Protein AF-A0A3B9XY73-F1 (afdb_monomer)

Nearest PDB structures (foldseek):
  4hwi-assembly1_B  TM=3.869E-01  e=5.375E+00  Arabidopsis thaliana

pLDDT: mean 82.49, std 11.35, range [41.81, 92.56]

Secondary structure (DSSP, 8-state):
-HHHHHTTSEEEETTTTEEEEPHHHHHHHHHTS-HHHHHHHHHHHHHHHHHH---S-GGGHHHHHHHHHHHHHHHHHHHHHT--SHHHHHHHHHHHHHHHHTT---

Structure (mmCIF, N/CA/C/O backbone):
data_AF-A0A3B9XY73-F1
#
_entry.id   AF-A0A3B9XY73-F1
#
loop_
_atom_site.group_PDB
_atom_site.id
_atom_site.type_symbol
_atom_site.label_atom_id
_atom_site.label_alt_id
_atom_site.label_comp_id
_atom_site.label_asym_id
_atom_site.label_entity_id
_atom_site.label_seq_id
_atom_site.pdbx_PDB_ins_code
_atom_site.Cartn_x
_atom_site.Cartn_y
_atom_site.Cartn_z
_atom_site.occupancy
_atom_site.B_iso_or_equiv
_atom_site.auth_seq_id
_atom_site.auth_comp_id
_atom_site.auth_asym_id
_atom_site.auth_atom_id
_atom_site.pdbx_PDB_model_num
ATOM 1 N N . ILE A 1 1 ? -2.744 -17.828 14.802 1.00 56.62 1 ILE A N 1
ATOM 2 C CA . ILE A 1 1 ? -2.981 -17.868 13.330 1.00 56.62 1 ILE A CA 1
ATOM 3 C C . ILE A 1 1 ? -3.879 -19.046 12.943 1.00 56.62 1 ILE A C 1
ATOM 5 O O . ILE A 1 1 ? -4.742 -18.850 12.098 1.00 56.62 1 ILE A O 1
ATOM 9 N N . GLU A 1 2 ? -3.735 -20.233 13.553 1.00 59.31 2 GLU A N 1
ATOM 10 C CA . GLU A 1 2 ? -4.606 -21.395 13.271 1.00 59.31 2 GLU A CA 1
ATOM 11 C C . GLU A 1 2 ? -6.098 -21.099 13.436 1.00 59.31 2 GLU A C 1
ATOM 13 O O . GLU A 1 2 ? -6.858 -21.325 12.502 1.00 59.31 2 GLU A O 1
ATOM 18 N N . THR A 1 3 ? -6.508 -20.479 14.544 1.00 59.16 3 THR A N 1
ATOM 19 C CA . THR A 1 3 ? -7.920 -20.159 14.811 1.00 59.16 3 THR A CA 1
ATOM 20 C C . THR A 1 3 ? -8.543 -19.257 13.740 1.00 59.16 3 THR A C 1
ATOM 22 O O . THR A 1 3 ? -9.705 -19.418 13.391 1.00 59.16 3 THR A O 1
ATOM 25 N N . LEU A 1 4 ? -7.763 -18.339 13.158 1.00 56.94 4 LEU A N 1
ATOM 26 C CA . LEU A 1 4 ? -8.219 -17.425 12.101 1.00 56.94 4 LEU A CA 1
ATOM 27 C C . LEU A 1 4 ? -8.350 -18.115 10.731 1.00 56.94 4 LEU A C 1
ATOM 29 O O . LEU A 1 4 ? -9.106 -17.649 9.879 1.00 56.94 4 LEU A O 1
ATOM 33 N N . ARG A 1 5 ? -7.642 -19.232 10.511 1.00 56.94 5 ARG A N 1
ATOM 34 C CA . ARG A 1 5 ? -7.809 -20.068 9.311 1.00 56.94 5 ARG A CA 1
ATOM 35 C C . ARG A 1 5 ? -9.060 -20.935 9.394 1.00 56.94 5 ARG A C 1
ATOM 37 O O . ARG A 1 5 ? -9.725 -21.107 8.379 1.00 56.94 5 ARG A O 1
ATOM 44 N N . THR A 1 6 ? -9.409 -21.423 10.586 1.00 58.09 6 THR A N 1
ATOM 45 C CA . THR A 1 6 ? -10.599 -22.264 10.813 1.00 58.09 6 THR A CA 1
ATOM 46 C C . THR A 1 6 ? -11.899 -21.554 10.426 1.00 58.09 6 THR A C 1
ATOM 48 O O . THR A 1 6 ? -12.810 -22.185 9.905 1.00 58.09 6 THR A O 1
ATOM 51 N N . TYR A 1 7 ? -11.959 -20.229 10.591 1.00 58.19 7 TYR A N 1
ATOM 52 C CA . TYR A 1 7 ? -13.112 -19.408 10.202 1.00 58.19 7 TYR A CA 1
ATOM 53 C C . TYR A 1 7 ? -13.009 -18.806 8.787 1.00 58.19 7 TYR A C 1
ATOM 55 O O . TYR A 1 7 ? -13.780 -17.917 8.444 1.00 58.19 7 TYR A O 1
ATOM 63 N N . SER A 1 8 ? -12.051 -19.246 7.957 1.00 61.94 8 SER A N 1
ATOM 64 C CA . SER A 1 8 ? -11.781 -18.680 6.617 1.00 61.94 8 SER A CA 1
ATOM 65 C C . SER A 1 8 ? -11.515 -17.163 6.596 1.00 61.94 8 SER A C 1
ATOM 67 O O . SER A 1 8 ? -11.593 -16.522 5.550 1.00 61.94 8 SER A O 1
ATOM 69 N N . LEU A 1 9 ? -11.156 -16.579 7.743 1.00 63.06 9 LEU A N 1
ATOM 70 C CA . LEU A 1 9 ? -10.864 -15.149 7.890 1.00 63.06 9 LEU A CA 1
ATOM 71 C C . LEU A 1 9 ? -9.482 -14.802 7.322 1.00 63.06 9 LEU A C 1
ATOM 73 O O . LEU A 1 9 ? -9.256 -13.685 6.856 1.00 63.06 9 LEU A O 1
ATOM 77 N N . LEU A 1 10 ? -8.575 -15.783 7.326 1.00 68.25 10 LEU A N 1
ATOM 78 C CA . LEU A 1 10 ? -7.265 -15.734 6.687 1.00 68.25 10 LEU A CA 1
ATOM 79 C C . LEU A 1 10 ? -7.100 -16.925 5.740 1.00 68.25 10 LEU A C 1
ATOM 81 O O . LEU A 1 10 ? -7.108 -18.078 6.176 1.00 68.25 10 LEU A O 1
ATOM 85 N N . ARG A 1 11 ? -6.866 -16.655 4.457 1.00 68.00 11 ARG A N 1
ATOM 86 C CA . ARG A 1 11 ? -6.465 -17.653 3.463 1.00 68.00 11 ARG A CA 1
ATOM 87 C C . ARG A 1 11 ? -4.960 -17.548 3.233 1.00 68.00 11 ARG A C 1
ATOM 89 O O . ARG A 1 11 ? -4.406 -16.459 3.148 1.00 68.00 11 ARG A O 1
ATOM 96 N N . ARG A 1 12 ? -4.273 -18.687 3.166 1.00 71.12 12 ARG A N 1
ATOM 97 C CA . ARG A 1 12 ? -2.861 -18.732 2.770 1.00 71.12 12 ARG A CA 1
ATOM 98 C C . ARG A 1 12 ? -2.799 -19.079 1.294 1.00 71.12 12 ARG A C 1
ATOM 100 O O . ARG A 1 12 ? -3.375 -20.091 0.906 1.00 71.12 12 ARG A O 1
ATOM 107 N N . ASP A 1 13 ? -2.071 -18.282 0.529 1.00 70.50 13 ASP A N 1
ATOM 108 C CA . ASP A 1 13 ? -1.595 -18.674 -0.789 1.00 70.50 13 ASP A CA 1
ATOM 109 C C . ASP A 1 13 ? -0.185 -19.277 -0.632 1.00 70.50 13 ASP A C 1
ATOM 111 O O . ASP A 1 13 ? 0.757 -18.555 -0.274 1.00 70.50 13 ASP A O 1
ATOM 115 N N . PRO A 1 14 ? -0.031 -20.608 -0.756 1.00 66.38 14 PRO A N 1
ATOM 116 C CA . PRO A 1 14 ? 1.261 -21.261 -0.599 1.00 66.38 14 PRO A CA 1
ATOM 117 C C . PRO A 1 14 ? 2.203 -21.030 -1.788 1.00 66.38 14 PRO A C 1
ATOM 119 O O . PRO A 1 14 ? 3.413 -21.077 -1.569 1.00 66.38 14 PRO A O 1
ATOM 122 N N . GLU A 1 15 ? 1.68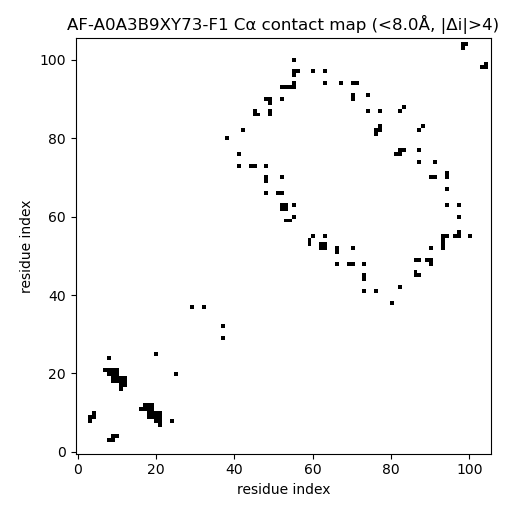6 -20.757 -2.989 1.00 68.69 15 GLU A N 1
ATOM 123 C CA . GLU A 1 15 ? 2.502 -20.536 -4.189 1.00 68.69 15 GLU A CA 1
ATOM 124 C C . GLU A 1 15 ? 3.146 -19.153 -4.140 1.00 68.69 15 GLU A C 1
ATOM 126 O O . GLU A 1 15 ? 4.369 -19.019 -4.200 1.00 68.69 15 GLU A O 1
ATOM 131 N N . GLU A 1 16 ? 2.342 -18.125 -3.876 1.00 67.81 16 GLU A N 1
ATOM 132 C CA . GLU A 1 16 ? 2.836 -16.750 -3.808 1.00 67.81 16 GLU A CA 1
ATOM 133 C C . GLU A 1 16 ? 3.438 -16.389 -2.440 1.00 67.81 16 GLU A C 1
ATOM 135 O O . GLU A 1 16 ? 4.070 -15.339 -2.273 1.00 67.81 16 GLU A O 1
ATOM 140 N N . LYS A 1 17 ? 3.302 -17.267 -1.437 1.00 71.88 17 LYS A N 1
ATOM 141 C CA . LYS A 1 17 ? 3.675 -17.010 -0.033 1.00 71.88 17 LYS A CA 1
ATOM 142 C C . LYS A 1 17 ? 2.996 -15.743 0.510 1.00 71.88 17 LYS A C 1
ATOM 144 O O . LYS A 1 17 ? 3.632 -14.933 1.184 1.00 71.88 17 LYS A O 1
ATOM 149 N N . ILE A 1 18 ? 1.707 -15.575 0.213 1.00 71.31 18 ILE A N 1
ATOM 150 C CA . ILE A 1 18 ? 0.891 -14.422 0.627 1.00 71.31 18 ILE A CA 1
ATOM 151 C C . ILE A 1 18 ? -0.172 -14.881 1.634 1.00 71.31 18 ILE A C 1
ATOM 153 O O . ILE A 1 18 ? -0.669 -16.010 1.590 1.00 71.31 18 ILE A O 1
ATOM 157 N N . LEU A 1 19 ? -0.512 -14.005 2.579 1.00 74.56 19 LEU A N 1
ATOM 158 C CA . LEU A 1 19 ? -1.683 -14.160 3.438 1.00 74.56 19 LEU A CA 1
ATOM 159 C C . LEU A 1 19 ? -2.774 -13.212 2.945 1.00 74.56 19 LEU A C 1
ATOM 161 O O . LEU A 1 19 ? -2.592 -12.000 2.919 1.00 74.56 19 LEU A O 1
ATOM 165 N N . LEU A 1 20 ? -3.908 -13.781 2.561 1.00 74.19 20 LEU A N 1
ATOM 166 C CA . LEU A 1 20 ? -5.093 -13.063 2.124 1.00 74.19 20 LEU A CA 1
ATOM 167 C C . LEU A 1 20 ? -6.032 -12.941 3.321 1.00 74.19 20 LEU A C 1
ATOM 169 O O . LEU A 1 20 ? -6.497 -13.946 3.859 1.00 74.19 20 LEU A O 1
ATOM 173 N N . VAL A 1 21 ? -6.311 -11.715 3.747 1.00 75.56 21 VAL A N 1
ATOM 174 C CA . VAL A 1 21 ? -7.349 -11.450 4.749 1.00 75.56 21 VAL A CA 1
ATOM 175 C C . VAL A 1 21 ? -8.680 -11.293 4.025 1.00 75.56 21 VAL A C 1
ATOM 177 O O . VAL A 1 21 ? -8.752 -10.610 3.005 1.00 75.56 21 VAL A O 1
ATOM 180 N N . HIS A 1 22 ? -9.737 -11.922 4.531 1.00 78.19 22 HIS A N 1
ATOM 181 C CA . HIS A 1 22 ? -11.062 -11.798 3.931 1.00 78.19 22 HIS A CA 1
ATOM 182 C C . HIS A 1 22 ? -11.579 -10.350 4.035 1.00 78.19 22 HIS A C 1
ATOM 184 O O . HIS A 1 22 ? -11.495 -9.738 5.101 1.00 78.19 22 HIS A O 1
ATOM 190 N N . ARG A 1 23 ? -12.169 -9.809 2.957 1.00 71.94 23 ARG A N 1
ATOM 191 C CA . ARG A 1 23 ? -12.611 -8.399 2.885 1.00 71.94 23 ARG A CA 1
ATOM 192 C C . ARG A 1 23 ? -13.560 -8.010 4.020 1.00 71.94 23 ARG A C 1
ATOM 194 O O . ARG A 1 23 ? -13.388 -6.954 4.608 1.00 71.94 23 ARG A O 1
ATOM 201 N N . LEU A 1 24 ? -14.501 -8.887 4.382 1.00 77.62 24 LEU A N 1
ATOM 202 C CA . LEU A 1 24 ? -15.425 -8.640 5.501 1.00 77.62 24 LEU A CA 1
ATOM 203 C C . LEU A 1 24 ? -14.686 -8.380 6.824 1.00 77.62 24 LEU A C 1
ATOM 205 O O . LEU A 1 24 ? -15.086 -7.520 7.594 1.00 77.62 24 LEU A O 1
ATOM 209 N N . VAL A 1 25 ? -13.588 -9.094 7.071 1.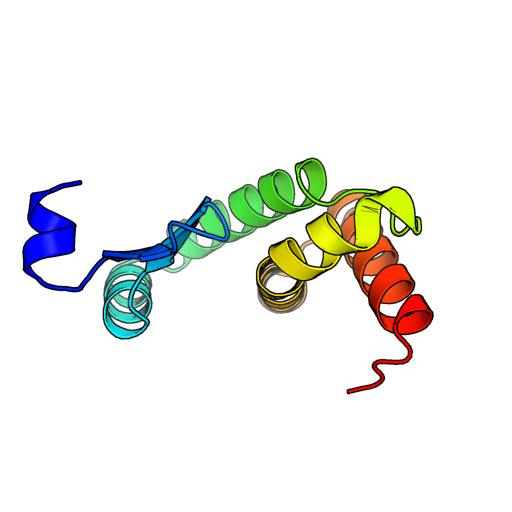00 81.50 25 VAL A N 1
ATOM 210 C CA . VAL A 1 25 ? -12.795 -8.948 8.298 1.00 81.50 25 VAL A CA 1
ATOM 211 C C . VAL A 1 25 ? -12.042 -7.631 8.287 1.00 81.50 25 VAL A C 1
ATOM 213 O O . VAL A 1 25 ? -12.022 -6.939 9.296 1.00 81.50 25 VAL A O 1
ATOM 216 N N . GLN A 1 26 ? -11.468 -7.264 7.139 1.00 78.81 26 GLN A N 1
ATOM 217 C CA . GLN A 1 26 ? -10.824 -5.962 6.969 1.00 78.81 26 GLN A CA 1
ATOM 218 C C . GLN A 1 26 ? -11.816 -4.827 7.239 1.00 78.81 26 GLN A C 1
ATOM 220 O O . GLN A 1 26 ? -11.497 -3.925 8.003 1.00 78.81 26 GLN A O 1
ATOM 225 N N . THR A 1 27 ? -13.026 -4.905 6.675 1.00 79.88 27 THR A N 1
ATOM 226 C CA . THR A 1 27 ? -14.064 -3.883 6.857 1.00 79.88 27 THR A CA 1
ATOM 227 C C . THR A 1 27 ? -14.536 -3.796 8.304 1.00 79.88 27 THR A C 1
ATOM 229 O O . THR A 1 27 ? -14.549 -2.706 8.852 1.00 79.88 27 THR A O 1
ATOM 232 N N . VAL A 1 28 ? -14.845 -4.921 8.959 1.00 84.38 28 VAL A N 1
ATOM 233 C CA . VAL A 1 28 ? -15.276 -4.910 10.369 1.00 84.38 28 VAL A CA 1
ATOM 234 C C . VAL A 1 28 ? -14.188 -4.333 11.272 1.00 84.38 28 VAL A C 1
ATOM 236 O O . VAL A 1 28 ? -14.480 -3.495 12.118 1.00 84.38 28 VAL A O 1
ATOM 239 N N . LEU A 1 29 ? -12.928 -4.738 11.080 1.00 82.06 29 LEU A N 1
ATOM 240 C CA . LEU A 1 29 ? -11.820 -4.203 11.870 1.00 82.06 29 LEU A CA 1
ATOM 241 C C . LEU A 1 29 ? -11.646 -2.702 11.642 1.00 82.06 29 LEU A C 1
ATOM 243 O O . LEU A 1 29 ? -11.484 -1.973 12.610 1.00 82.06 29 LEU A O 1
ATOM 247 N N . GLN A 1 30 ? -11.718 -2.239 10.392 1.00 80.44 30 GLN A N 1
ATOM 248 C CA . GLN A 1 30 ? -11.639 -0.815 10.070 1.00 80.44 30 GLN A CA 1
ATOM 249 C C . GLN A 1 30 ? -12.820 -0.032 10.654 1.00 80.44 30 GLN A C 1
ATOM 251 O O . GLN A 1 30 ? -12.612 1.048 11.193 1.00 80.44 30 GLN A O 1
ATOM 256 N N . ASP A 1 31 ? -14.043 -0.553 10.608 1.00 83.75 31 ASP A N 1
ATOM 257 C CA . ASP A 1 31 ? -15.226 0.120 11.162 1.00 83.75 31 ASP A CA 1
ATOM 258 C C . ASP A 1 31 ? -15.177 0.236 12.688 1.00 83.75 31 ASP A C 1
ATOM 260 O O . ASP A 1 31 ? -15.711 1.192 13.246 1.00 83.75 31 ASP A O 1
ATOM 264 N N . MET A 1 32 ? -14.494 -0.691 13.362 1.00 85.00 32 MET A N 1
ATOM 265 C CA . MET A 1 32 ? -14.280 -0.641 14.809 1.00 85.00 32 MET A CA 1
ATOM 266 C C . MET A 1 32 ? -13.225 0.386 15.244 1.00 85.00 32 MET A C 1
ATOM 268 O O . MET A 1 32 ? -13.145 0.677 16.435 1.00 85.00 32 MET A O 1
ATOM 272 N N . GLN A 1 33 ? -12.413 0.920 14.325 1.00 85.19 33 GLN A N 1
ATOM 273 C CA . GLN A 1 33 ? -11.377 1.898 14.666 1.00 85.19 33 GLN A CA 1
ATOM 274 C C . GLN A 1 33 ? -11.897 3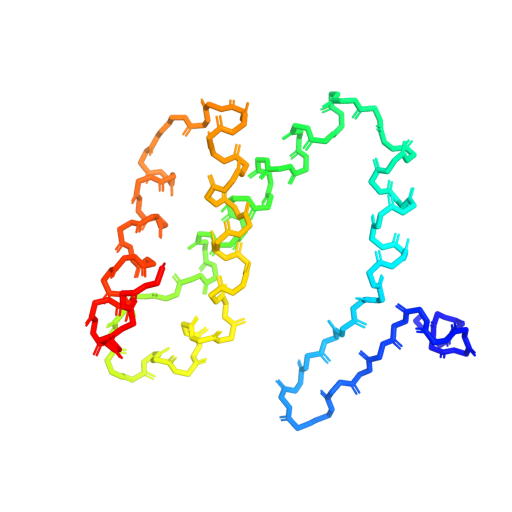.333 14.622 1.00 85.19 33 GLN A C 1
ATOM 276 O O . GLN A 1 33 ? -12.589 3.742 13.682 1.00 85.19 33 GLN A O 1
ATOM 281 N N . GLU A 1 34 ? -11.467 4.129 15.599 1.00 88.44 34 GLU A N 1
ATOM 282 C CA . GLU A 1 34 ? -11.658 5.577 15.588 1.00 88.44 34 GLU A CA 1
ATOM 283 C C . GLU A 1 34 ? -10.860 6.230 14.449 1.00 88.44 34 GLU A C 1
ATOM 285 O O . GLU A 1 34 ? -9.811 5.737 14.026 1.00 88.44 34 GLU A O 1
ATOM 290 N N . GLU A 1 35 ? -11.327 7.376 13.947 1.00 86.19 35 GLU A N 1
ATOM 291 C CA . GLU A 1 35 ? -10.683 8.050 12.808 1.00 86.19 35 GLU A CA 1
ATOM 292 C C . GLU A 1 35 ? -9.231 8.467 13.113 1.00 86.19 35 GLU A C 1
ATOM 294 O O . GLU A 1 35 ? -8.371 8.407 12.235 1.00 86.19 35 GLU A O 1
ATOM 299 N N . ALA A 1 36 ? -8.928 8.804 14.371 1.00 86.19 36 ALA A N 1
ATOM 300 C CA . ALA A 1 36 ? -7.567 9.101 14.815 1.00 86.19 36 ALA A CA 1
ATOM 301 C C . ALA A 1 36 ? -6.643 7.873 14.724 1.00 86.19 36 ALA A C 1
ATOM 303 O O . ALA A 1 36 ? -5.494 7.987 14.293 1.00 86.19 36 ALA A O 1
ATOM 304 N N . GLU A 1 37 ? -7.142 6.681 15.066 1.00 88.69 37 GLU A N 1
ATOM 305 C CA . GLU A 1 37 ? -6.375 5.443 14.912 1.00 88.69 37 GLU A CA 1
ATOM 306 C C . GLU A 1 37 ? -6.155 5.107 13.438 1.00 88.69 37 GLU A C 1
ATOM 308 O O . GLU A 1 37 ? -5.047 4.722 13.055 1.00 88.69 37 GLU A O 1
ATOM 313 N N . LYS A 1 38 ? -7.180 5.295 12.595 1.00 87.44 38 LYS A N 1
ATOM 314 C CA . LYS A 1 38 ? -7.079 5.074 11.144 1.00 87.44 38 LYS A CA 1
ATOM 315 C C . LYS A 1 38 ? -5.985 5.929 10.520 1.00 87.44 38 LYS A C 1
ATOM 317 O O . LYS A 1 38 ? -5.206 5.409 9.726 1.00 87.44 38 LYS A O 1
ATOM 322 N N . HIS A 1 39 ? -5.879 7.197 10.918 1.00 88.31 39 HIS A N 1
ATOM 323 C CA . HIS A 1 39 ? -4.818 8.089 10.456 1.00 88.31 39 HIS A CA 1
ATOM 324 C C . HIS A 1 39 ? -3.421 7.554 10.816 1.00 88.31 39 HIS A C 1
ATOM 326 O O . HIS A 1 39 ? -2.553 7.448 9.949 1.00 88.31 39 HIS A O 1
ATOM 332 N N . ILE A 1 40 ? -3.206 7.148 12.074 1.00 90.00 40 ILE A N 1
ATOM 333 C CA . ILE A 1 40 ? -1.916 6.598 12.536 1.00 90.00 40 ILE A CA 1
ATOM 334 C C . ILE A 1 40 ? -1.559 5.319 11.767 1.00 90.00 40 ILE A C 1
ATOM 336 O O . ILE A 1 40 ? -0.412 5.123 11.355 1.00 90.00 40 ILE A O 1
ATOM 340 N N . TRP A 1 41 ? -2.530 4.429 11.561 1.00 90.12 41 TRP A N 1
ATOM 341 C CA . TRP A 1 41 ? -2.312 3.199 10.803 1.00 90.12 41 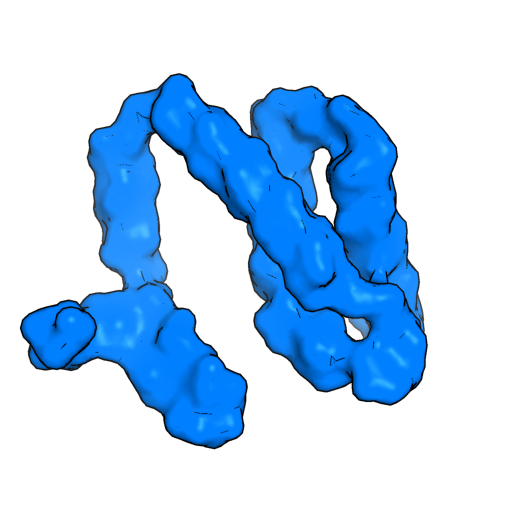TRP A CA 1
ATOM 342 C C . TRP A 1 41 ? -2.060 3.465 9.320 1.00 90.12 41 TRP A C 1
ATOM 344 O O . TRP A 1 41 ? -1.216 2.787 8.730 1.00 90.12 41 TRP A O 1
ATOM 354 N N . ALA A 1 42 ? -2.725 4.453 8.726 1.00 89.69 42 ALA A N 1
ATOM 355 C CA . ALA A 1 42 ? -2.503 4.861 7.346 1.00 89.69 42 ALA A CA 1
ATOM 356 C C . ALA A 1 42 ? -1.075 5.389 7.138 1.00 89.69 42 ALA A C 1
ATOM 358 O O . ALA A 1 42 ? -0.394 4.949 6.210 1.00 89.69 42 ALA A O 1
ATOM 359 N N . GLU A 1 43 ? -0.583 6.238 8.042 1.00 89.94 43 GLU A N 1
ATOM 360 C CA . GLU A 1 43 ? 0.785 6.768 8.002 1.00 89.94 43 GLU A CA 1
ATOM 361 C C . GLU A 1 43 ? 1.830 5.652 8.150 1.00 89.94 43 GLU A C 1
ATOM 363 O O . GLU A 1 43 ? 2.750 5.523 7.339 1.00 89.94 43 GLU A O 1
ATOM 368 N N . ARG A 1 44 ? 1.651 4.759 9.131 1.00 90.50 44 ARG A N 1
ATOM 369 C CA . ARG A 1 44 ? 2.537 3.595 9.312 1.00 90.50 44 ARG A CA 1
ATOM 370 C C . ARG A 1 44 ? 2.531 2.673 8.099 1.00 90.50 44 ARG A C 1
ATOM 372 O O . ARG A 1 44 ? 3.577 2.152 7.708 1.00 90.50 44 ARG A O 1
ATOM 379 N N . THR A 1 45 ? 1.359 2.469 7.503 1.00 90.94 45 THR A N 1
ATOM 380 C CA . THR A 1 45 ? 1.217 1.648 6.299 1.00 90.94 45 THR A CA 1
ATOM 381 C C . THR A 1 45 ? 1.960 2.286 5.135 1.00 90.94 45 THR A C 1
ATOM 383 O O . THR A 1 45 ? 2.693 1.584 4.445 1.00 90.94 45 THR A O 1
ATOM 386 N N . MET A 1 46 ? 1.847 3.604 4.954 1.00 90.75 46 MET A N 1
ATOM 387 C CA . MET A 1 46 ? 2.587 4.338 3.929 1.00 90.75 46 MET A CA 1
ATOM 388 C C . MET A 1 46 ? 4.097 4.138 4.074 1.00 90.75 46 MET A C 1
ATOM 390 O O . MET A 1 46 ? 4.747 3.740 3.109 1.00 90.75 46 MET A O 1
ATOM 394 N N . LEU A 1 47 ? 4.646 4.341 5.275 1.00 90.75 47 LEU A N 1
ATOM 395 C CA . LEU A 1 47 ? 6.079 4.167 5.534 1.00 90.75 47 LEU A CA 1
ATOM 396 C C . LEU A 1 47 ? 6.544 2.731 5.255 1.00 90.75 47 LEU A C 1
ATOM 398 O O . LEU A 1 47 ? 7.559 2.522 4.592 1.00 90.75 47 LEU A O 1
ATOM 402 N N . THR A 1 48 ? 5.757 1.746 5.691 1.00 92.19 48 THR A N 1
ATOM 403 C CA . THR A 1 48 ? 6.068 0.321 5.500 1.00 92.19 48 THR A CA 1
ATOM 404 C C . THR A 1 48 ? 6.031 -0.070 4.023 1.00 92.19 48 THR A C 1
ATOM 406 O O . THR A 1 48 ? 6.928 -0.752 3.528 1.00 92.19 48 THR A O 1
ATOM 409 N N . VAL A 1 49 ? 4.997 0.360 3.293 1.00 91.44 49 VAL A N 1
ATOM 410 C CA . VAL A 1 49 ? 4.851 0.060 1.864 1.00 91.44 49 VAL A CA 1
ATOM 411 C C . VAL A 1 49 ? 5.938 0.763 1.065 1.00 91.44 49 VAL A C 1
ATOM 413 O O . VAL A 1 49 ? 6.519 0.133 0.191 1.00 91.44 49 VAL A O 1
ATOM 416 N N . ARG A 1 50 ? 6.279 2.012 1.394 1.00 91.12 50 ARG A N 1
ATOM 417 C CA . ARG A 1 50 ? 7.401 2.731 0.778 1.00 91.12 50 ARG A CA 1
ATOM 418 C C . ARG A 1 50 ? 8.712 1.951 0.886 1.00 91.12 50 ARG A C 1
ATOM 420 O O . ARG A 1 50 ? 9.431 1.844 -0.105 1.00 91.12 50 ARG A O 1
ATOM 427 N N . GLU A 1 51 ? 9.033 1.442 2.073 1.00 91.00 51 GLU A N 1
ATOM 428 C CA . GLU A 1 51 ? 10.268 0.679 2.300 1.00 91.00 51 GLU A CA 1
ATOM 429 C C . GLU A 1 51 ? 10.264 -0.666 1.575 1.00 91.00 51 GLU A C 1
ATOM 431 O O . GLU A 1 51 ? 11.294 -1.103 1.065 1.00 91.00 51 GLU A O 1
ATOM 436 N N . ALA A 1 52 ? 9.102 -1.316 1.502 1.00 91.25 52 ALA A N 1
ATOM 437 C CA . ALA A 1 52 ? 8.958 -2.593 0.821 1.00 91.25 52 ALA A CA 1
ATOM 438 C C . ALA A 1 52 ? 8.912 -2.461 -0.711 1.00 91.25 52 ALA A C 1
ATOM 440 O O . ALA A 1 52 ? 9.301 -3.406 -1.402 1.00 91.25 52 ALA A O 1
ATOM 441 N N . PHE A 1 53 ? 8.412 -1.340 -1.246 1.00 90.44 53 PHE A N 1
ATOM 442 C CA . PHE A 1 53 ? 8.219 -1.142 -2.681 1.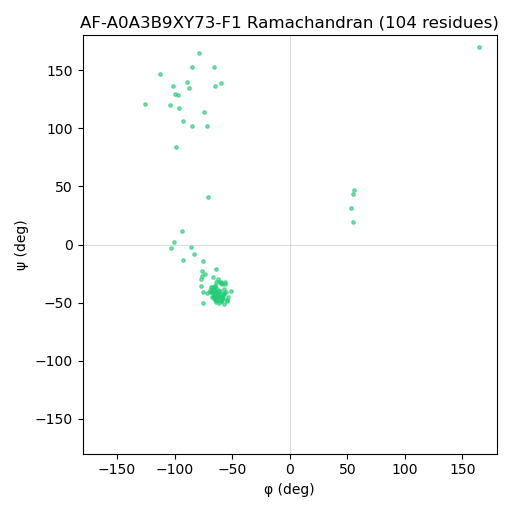00 90.44 53 PHE A CA 1
ATOM 443 C C . PHE A 1 53 ? 9.571 -0.904 -3.373 1.00 90.44 53 PHE A C 1
ATOM 445 O O . PHE A 1 53 ? 10.237 0.103 -3.108 1.00 90.44 53 PHE A O 1
ATOM 452 N N . PRO A 1 54 ? 10.012 -1.831 -4.242 1.00 91.12 54 PRO A N 1
ATOM 453 C CA . PRO A 1 54 ? 11.299 -1.712 -4.905 1.00 91.12 54 PRO A CA 1
ATOM 454 C C . PRO A 1 54 ? 11.222 -0.725 -6.072 1.00 91.12 54 PRO A C 1
ATOM 456 O O . PRO A 1 54 ? 10.142 -0.422 -6.576 1.00 91.12 54 PRO A O 1
ATOM 459 N N . HIS A 1 55 ? 12.390 -0.294 -6.545 1.00 89.56 55 HIS A N 1
ATOM 460 C CA . HIS A 1 55 ? 12.490 0.476 -7.780 1.00 89.56 55 HIS A CA 1
ATOM 461 C C . HIS A 1 55 ? 11.934 -0.316 -8.969 1.00 89.56 55 HIS A C 1
ATOM 463 O O . HIS A 1 55 ? 12.192 -1.523 -9.077 1.00 89.56 55 HIS A O 1
ATOM 469 N N . ALA A 1 56 ? 11.196 0.362 -9.854 1.00 86.06 56 ALA A N 1
ATOM 470 C CA . ALA A 1 56 ? 10.443 -0.213 -10.977 1.00 86.06 56 ALA A CA 1
ATOM 471 C C . ALA A 1 56 ? 11.304 -0.759 -12.147 1.00 86.06 56 ALA A C 1
ATOM 473 O O . ALA A 1 56 ? 10.976 -0.615 -13.325 1.00 86.06 56 ALA A O 1
ATOM 474 N N . GLU A 1 57 ? 12.404 -1.436 -11.836 1.00 88.00 57 GLU A N 1
ATOM 475 C CA . GLU A 1 57 ? 13.304 -2.091 -12.785 1.00 88.00 57 GLU A CA 1
ATOM 476 C C . GLU A 1 57 ? 12.819 -3.503 -13.140 1.00 88.00 57 GLU A C 1
ATOM 478 O O . GLU A 1 57 ? 12.199 -4.178 -12.316 1.00 88.00 57 GLU A O 1
ATOM 483 N N . TYR A 1 58 ? 13.155 -3.998 -14.338 1.00 81.62 58 TYR A N 1
ATOM 484 C CA . TYR A 1 58 ? 12.686 -5.298 -14.850 1.00 81.62 58 TYR A CA 1
ATOM 485 C C . TYR A 1 58 ? 12.898 -6.466 -13.870 1.00 81.62 58 TYR A C 1
ATOM 487 O O . TYR A 1 58 ? 12.007 -7.293 -13.678 1.00 81.62 58 TYR A O 1
ATOM 495 N N . GLY A 1 59 ? 14.044 -6.503 -13.179 1.00 87.12 59 GLY A N 1
ATOM 496 C CA . GLY A 1 59 ? 14.349 -7.535 -12.179 1.00 87.12 59 GLY A CA 1
ATOM 497 C C . GLY A 1 59 ? 13.426 -7.527 -10.952 1.00 87.12 59 GLY A C 1
ATOM 498 O O . GLY A 1 59 ? 13.275 -8.550 -10.287 1.00 87.12 59 GLY A O 1
ATOM 499 N N . ASN A 1 60 ? 12.764 -6.404 -10.672 1.00 89.44 60 ASN A N 1
ATOM 500 C CA . ASN A 1 60 ? 11.879 -6.220 -9.524 1.00 89.44 60 ASN A CA 1
ATOM 501 C C . ASN A 1 60 ? 10.390 -6.283 -9.883 1.00 89.44 60 ASN A C 1
ATOM 503 O O . ASN A 1 60 ? 9.553 -6.255 -8.982 1.00 89.44 60 ASN A O 1
ATOM 507 N N . TRP A 1 61 ? 10.031 -6.428 -11.161 1.00 89.25 61 TRP A N 1
ATOM 508 C CA . TRP A 1 61 ? 8.641 -6.332 -11.620 1.00 89.25 61 TRP A CA 1
ATOM 509 C C . TRP A 1 61 ? 7.670 -7.293 -10.937 1.00 89.25 61 TRP A C 1
ATOM 511 O O . TRP A 1 61 ? 6.517 -6.926 -10.711 1.00 89.25 61 TRP A O 1
ATOM 521 N N . LEU A 1 62 ? 8.112 -8.503 -10.582 1.00 88.25 62 LEU A N 1
ATOM 522 C CA . LEU A 1 62 ? 7.281 -9.453 -9.839 1.00 88.25 62 LEU A CA 1
ATOM 523 C C . LEU A 1 62 ? 6.985 -8.950 -8.417 1.00 88.25 62 LEU A C 1
ATOM 525 O O . LEU A 1 62 ? 5.869 -9.090 -7.923 1.00 88.25 62 LEU A O 1
ATOM 529 N N . ARG A 1 63 ? 7.973 -8.337 -7.756 1.00 87.69 63 ARG A N 1
ATOM 530 C CA . ARG A 1 63 ? 7.785 -7.719 -6.437 1.00 87.69 63 ARG A CA 1
ATOM 531 C C . ARG A 1 63 ? 6.906 -6.474 -6.529 1.00 87.69 63 ARG A C 1
ATOM 533 O O . ARG A 1 63 ? 6.021 -6.329 -5.692 1.00 87.69 63 ARG A O 1
ATOM 540 N N . CYS A 1 64 ? 7.091 -5.640 -7.554 1.00 90.12 64 CYS A N 1
ATOM 541 C CA . CYS A 1 64 ? 6.201 -4.512 -7.827 1.00 90.12 64 CYS A CA 1
ATOM 542 C C . CYS A 1 64 ? 4.752 -4.981 -8.041 1.00 90.12 64 CYS A C 1
ATOM 544 O O . CYS A 1 64 ? 3.858 -4.428 -7.415 1.00 90.12 64 CYS A O 1
ATOM 546 N N . GLU A 1 65 ? 4.507 -6.040 -8.830 1.00 89.25 65 GLU A N 1
ATOM 547 C CA . GLU A 1 65 ? 3.143 -6.568 -9.049 1.00 89.25 65 GLU A CA 1
ATOM 548 C C . GLU A 1 65 ? 2.500 -7.010 -7.735 1.00 89.25 65 GLU A C 1
ATOM 550 O O . GLU A 1 65 ? 1.347 -6.692 -7.456 1.00 89.25 65 GLU A O 1
ATOM 555 N N . ARG A 1 66 ? 3.259 -7.733 -6.908 1.00 88.50 66 ARG A N 1
ATOM 556 C CA . ARG A 1 66 ? 2.777 -8.231 -5.617 1.00 88.50 66 ARG A CA 1
ATOM 557 C C . ARG A 1 66 ? 2.442 -7.102 -4.647 1.00 88.50 66 ARG A C 1
ATOM 559 O O . ARG A 1 66 ? 1.547 -7.263 -3.823 1.00 88.50 66 ARG A O 1
ATOM 566 N N . LEU A 1 67 ? 3.164 -5.986 -4.720 1.00 90.75 67 LEU A N 1
ATOM 567 C CA . LEU A 1 67 ? 2.969 -4.833 -3.843 1.00 90.75 67 LEU A CA 1
ATOM 568 C C . LEU A 1 67 ? 2.020 -3.777 -4.422 1.00 90.75 67 LEU A C 1
ATOM 570 O O . LEU A 1 67 ? 1.550 -2.922 -3.673 1.00 90.75 67 LEU A O 1
ATOM 574 N N . LEU A 1 68 ? 1.685 -3.849 -5.712 1.00 90.19 68 LEU A N 1
ATOM 575 C CA . LEU A 1 68 ? 0.834 -2.877 -6.397 1.00 90.19 68 LEU A CA 1
ATOM 576 C C . LEU A 1 68 ? -0.523 -2.651 -5.702 1.00 90.19 68 LEU A C 1
ATOM 578 O O . LEU A 1 68 ? -0.875 -1.489 -5.496 1.00 90.19 68 LEU A O 1
ATOM 582 N N . PRO A 1 69 ? -1.271 -3.685 -5.257 1.00 89.38 69 PRO A N 1
ATOM 583 C CA . PRO A 1 69 ? -2.529 -3.464 -4.541 1.00 89.38 69 PRO A CA 1
ATOM 584 C C . PRO A 1 69 ? -2.350 -2.650 -3.252 1.00 89.38 69 PRO A C 1
ATOM 586 O O . PRO A 1 69 ? -3.224 -1.870 -2.881 1.00 89.38 69 PRO A O 1
ATOM 589 N N . HIS A 1 70 ? -1.206 -2.806 -2.579 1.00 90.50 70 HIS A N 1
ATOM 590 C CA . HIS A 1 70 ? -0.877 -2.057 -1.369 1.00 90.50 70 HIS A CA 1
ATOM 591 C C . HIS A 1 70 ? -0.490 -0.613 -1.692 1.00 90.50 70 HIS A C 1
ATOM 593 O O . HIS A 1 70 ? -0.938 0.300 -1.004 1.00 90.50 70 HIS A O 1
ATOM 599 N N . ALA A 1 71 ? 0.286 -0.393 -2.755 1.00 92.12 71 ALA A N 1
ATOM 600 C CA . ALA A 1 71 ? 0.668 0.944 -3.196 1.00 92.12 71 ALA A CA 1
ATOM 601 C C . ALA A 1 71 ? -0.545 1.783 -3.635 1.00 92.12 71 ALA A C 1
ATOM 603 O O . ALA A 1 71 ? -0.662 2.942 -3.246 1.00 92.12 71 ALA A O 1
ATOM 604 N N . LEU A 1 72 ? -1.498 1.182 -4.358 1.00 92.12 72 LEU A N 1
ATOM 605 C CA . LEU A 1 72 ? -2.744 1.847 -4.758 1.00 92.12 72 LEU A CA 1
ATOM 606 C C . LEU A 1 72 ? -3.642 2.189 -3.560 1.00 92.12 72 LEU A C 1
ATOM 608 O O . LEU A 1 72 ? -4.261 3.251 -3.537 1.00 92.12 72 LEU A O 1
ATOM 612 N N . LEU A 1 73 ? -3.704 1.320 -2.547 1.00 91.25 73 LEU A N 1
ATOM 613 C CA . LEU A 1 73 ? -4.426 1.625 -1.310 1.00 91.25 73 LEU A CA 1
ATOM 614 C C . LEU A 1 73 ? -3.765 2.784 -0.550 1.00 91.25 73 LEU A C 1
ATOM 616 O O . LEU A 1 73 ? -4.452 3.677 -0.064 1.00 91.25 73 LEU A O 1
ATOM 620 N N . VAL A 1 74 ? -2.432 2.798 -0.476 1.00 92.06 74 VAL A N 1
ATOM 621 C CA . VAL A 1 74 ? -1.691 3.898 0.151 1.00 92.06 74 VAL A CA 1
ATOM 622 C C . VAL A 1 74 ? -1.878 5.207 -0.616 1.00 92.06 74 VAL A C 1
ATOM 624 O O . VAL A 1 74 ? -2.006 6.243 0.025 1.00 92.06 74 VAL A O 1
ATOM 627 N N . ALA A 1 75 ? -1.982 5.186 -1.947 1.00 92.56 75 ALA A N 1
ATOM 628 C CA . ALA A 1 75 ? -2.313 6.380 -2.730 1.00 92.56 75 ALA A CA 1
ATOM 629 C C . ALA A 1 75 ? -3.655 7.000 -2.298 1.00 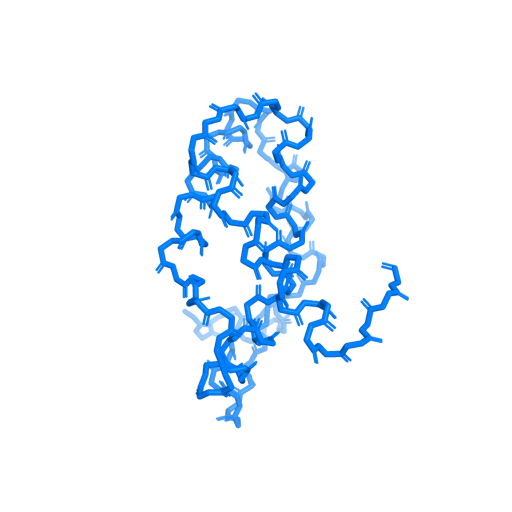92.56 75 ALA A C 1
ATOM 631 O O . ALA A 1 75 ? -3.736 8.207 -2.085 1.00 92.56 75 ALA A O 1
ATOM 632 N N . GLN A 1 76 ? -4.676 6.171 -2.049 1.00 92.00 76 GLN A N 1
ATOM 633 C CA . GLN A 1 76 ? -5.959 6.645 -1.514 1.00 92.00 76 GLN A CA 1
ATOM 634 C C . GLN A 1 76 ? -5.820 7.228 -0.100 1.00 92.00 76 GLN A C 1
ATOM 636 O O . GLN A 1 76 ? -6.496 8.196 0.238 1.00 92.00 76 GLN A O 1
ATOM 641 N N . TYR A 1 77 ? -4.945 6.666 0.740 1.00 90.94 77 TYR A N 1
ATOM 642 C CA . TYR A 1 77 ? -4.659 7.226 2.066 1.00 90.94 77 TYR A CA 1
ATOM 643 C C . TYR A 1 77 ? -3.910 8.553 1.995 1.00 90.94 77 TYR A C 1
ATOM 645 O O . TYR A 1 77 ? -4.230 9.455 2.764 1.00 90.94 77 TYR A O 1
ATOM 653 N N . ILE A 1 78 ? -2.962 8.689 1.066 1.00 90.56 78 ILE A N 1
ATOM 654 C CA . ILE A 1 78 ? -2.249 9.943 0.810 1.00 90.56 78 ILE A CA 1
ATOM 655 C C . ILE A 1 78 ? -3.249 11.036 0.425 1.00 90.56 78 ILE A C 1
ATOM 657 O O . ILE A 1 78 ? -3.200 12.121 0.999 1.00 90.56 78 ILE A O 1
ATOM 661 N N . GLU A 1 79 ? -4.196 10.745 -0.471 1.00 89.81 79 GLU A N 1
ATOM 662 C CA . GLU A 1 79 ? -5.259 11.689 -0.834 1.00 89.81 79 GLU A CA 1
ATOM 663 C C . GLU A 1 79 ? -6.210 11.977 0.335 1.00 89.81 79 GLU A C 1
ATOM 665 O O . GLU A 1 79 ? -6.524 13.132 0.609 1.00 89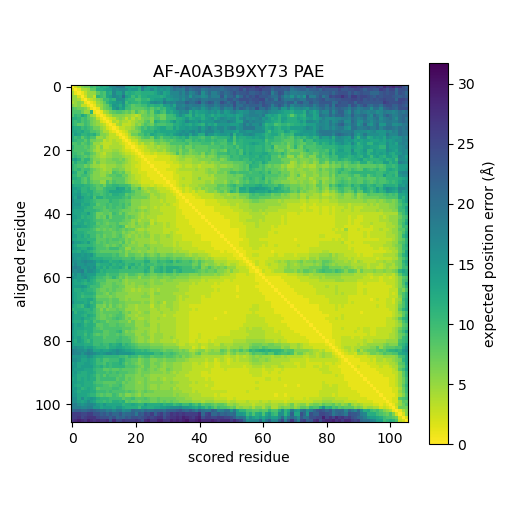.81 79 GLU A O 1
ATOM 670 N N . ARG A 1 80 ? -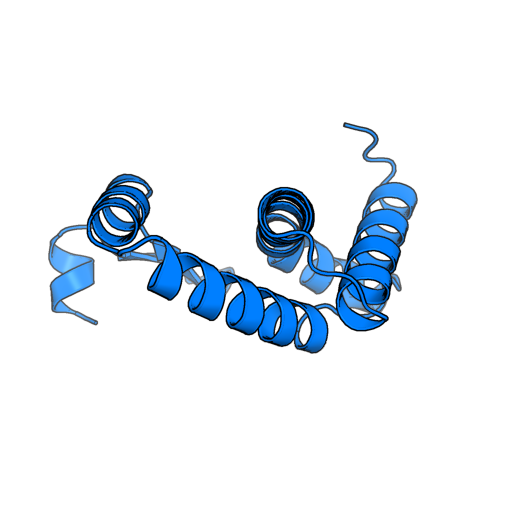6.667 10.956 1.065 1.00 90.56 80 ARG A N 1
ATOM 671 C CA . ARG A 1 80 ? -7.638 11.137 2.156 1.00 90.56 80 ARG A CA 1
ATOM 672 C C . ARG A 1 80 ? -7.068 11.924 3.334 1.00 90.56 80 ARG A C 1
ATOM 674 O O . ARG A 1 80 ? -7.756 12.784 3.877 1.00 90.56 80 ARG A O 1
ATOM 681 N N . TYR A 1 81 ? -5.847 11.601 3.748 1.00 89.56 81 TYR A N 1
ATOM 682 C CA . TYR A 1 81 ? -5.204 12.169 4.934 1.00 89.56 81 TYR A CA 1
ATOM 683 C C . TYR A 1 81 ? -4.204 13.278 4.606 1.00 89.56 81 TYR A C 1
ATOM 685 O O . TYR A 1 81 ? -3.606 13.842 5.517 1.00 89.56 81 TYR A O 1
ATOM 693 N N . GLN A 1 82 ? -4.060 13.626 3.323 1.00 89.19 82 GLN A N 1
ATOM 694 C CA . GLN A 1 82 ? -3.200 14.713 2.854 1.00 89.19 82 GLN A CA 1
ATOM 695 C C . GLN A 1 82 ? -1.747 14.529 3.323 1.00 89.19 82 GLN A C 1
ATOM 697 O O . GLN A 1 82 ? -1.110 15.445 3.844 1.00 89.19 82 GLN A O 1
ATOM 702 N N . PHE A 1 83 ? -1.216 13.314 3.158 1.00 87.25 83 PHE A N 1
ATOM 703 C CA . PHE A 1 83 ? 0.176 13.022 3.490 1.00 87.25 83 PHE A CA 1
ATOM 704 C C . PHE A 1 83 ? 1.106 13.677 2.468 1.00 87.25 83 PHE A C 1
ATOM 706 O O . PHE A 1 83 ? 1.294 13.181 1.359 1.00 87.25 83 PHE A O 1
ATOM 713 N N . PHE A 1 84 ? 1.710 14.798 2.855 1.00 82.94 84 PHE A N 1
ATOM 714 C CA . PHE A 1 84 ? 2.688 15.504 2.037 1.00 82.94 84 PHE A CA 1
ATOM 715 C C . PHE A 1 84 ? 4.107 15.175 2.489 1.00 82.94 84 PHE A C 1
ATOM 717 O O . PHE A 1 84 ? 4.444 15.294 3.665 1.00 82.94 84 PHE A O 1
ATOM 724 N N . GLY A 1 85 ? 4.960 14.794 1.541 1.00 85.38 85 GLY A N 1
ATOM 725 C CA . GLY A 1 85 ? 6.371 14.551 1.806 1.00 85.38 85 GLY A CA 1
ATOM 726 C C . GLY A 1 85 ? 7.050 13.770 0.693 1.00 85.38 85 GLY A C 1
ATOM 727 O O . GLY A 1 85 ? 6.398 13.222 -0.200 1.00 85.38 85 GLY A O 1
ATOM 728 N N . GLU A 1 86 ? 8.375 13.695 0.782 1.00 86.75 86 GLU A N 1
ATOM 729 C CA . GLU A 1 86 ? 9.206 12.895 -0.123 1.00 86.75 86 GLU A CA 1
ATOM 730 C C . GLU A 1 86 ? 8.770 11.424 -0.135 1.00 86.75 86 GLU A C 1
ATOM 732 O O . GLU A 1 86 ? 8.782 10.777 -1.177 1.00 86.75 86 GLU A O 1
ATOM 737 N N . GLU A 1 87 ? 8.277 10.923 0.997 1.00 85.69 87 GLU A N 1
ATOM 738 C CA . GLU A 1 87 ? 7.871 9.529 1.164 1.00 85.69 87 GLU A CA 1
ATOM 739 C C . GLU A 1 87 ? 6.648 9.143 0.340 1.00 85.69 87 GLU A C 1
ATOM 741 O O . GLU A 1 87 ? 6.651 8.116 -0.347 1.00 85.69 87 GLU A O 1
ATOM 746 N N . ALA A 1 88 ? 5.627 9.998 0.364 1.00 88.56 88 ALA A N 1
ATOM 747 C CA . ALA A 1 88 ? 4.450 9.853 -0.476 1.00 88.56 88 ALA A CA 1
ATOM 748 C C . ALA A 1 88 ? 4.830 10.014 -1.956 1.00 88.56 88 ALA A C 1
ATOM 750 O O . ALA A 1 88 ? 4.443 9.197 -2.791 1.00 88.56 88 ALA A O 1
ATOM 751 N N . GLY A 1 89 ? 5.654 11.022 -2.271 1.00 90.06 89 GLY A N 1
ATOM 752 C CA . GLY A 1 89 ? 6.117 11.294 -3.632 1.00 90.06 89 GLY A CA 1
ATOM 753 C C . GLY A 1 89 ? 6.898 10.133 -4.247 1.00 90.06 89 GLY A C 1
ATOM 754 O O . GLY A 1 89 ? 6.590 9.709 -5.361 1.00 90.06 89 GLY A O 1
ATOM 755 N N . ARG A 1 90 ? 7.862 9.567 -3.511 1.00 91.00 90 ARG A N 1
ATOM 756 C CA . ARG A 1 90 ? 8.673 8.426 -3.956 1.00 91.00 90 ARG A CA 1
ATOM 757 C C . ARG A 1 90 ? 7.798 7.215 -4.251 1.00 91.00 90 ARG A C 1
ATOM 759 O O . ARG A 1 90 ? 7.934 6.617 -5.313 1.00 91.00 90 ARG A O 1
ATOM 766 N N . LEU A 1 91 ? 6.894 6.855 -3.337 1.00 91.94 91 LEU A N 1
ATOM 767 C CA . LEU A 1 91 ? 6.024 5.694 -3.531 1.00 91.94 91 LEU A CA 1
ATOM 768 C C . LEU A 1 91 ? 5.110 5.869 -4.753 1.00 91.94 91 LEU A C 1
ATOM 770 O O . LEU A 1 91 ? 4.993 4.947 -5.561 1.00 91.94 91 LEU A O 1
ATOM 774 N N . LEU A 1 92 ? 4.491 7.043 -4.914 1.00 91.38 92 LEU A N 1
ATOM 775 C CA . LEU A 1 92 ? 3.634 7.339 -6.066 1.00 91.38 92 LEU A CA 1
ATOM 776 C C . LEU A 1 92 ? 4.422 7.319 -7.379 1.00 91.38 92 LEU A C 1
ATOM 778 O O . LEU A 1 92 ? 3.949 6.752 -8.363 1.00 91.38 92 LEU A O 1
ATOM 782 N N . HIS A 1 93 ? 5.637 7.873 -7.385 1.00 92.12 93 HIS A N 1
ATOM 783 C CA . HIS A 1 93 ? 6.513 7.862 -8.553 1.00 92.12 93 HIS A CA 1
ATOM 784 C C . HIS A 1 93 ? 6.885 6.437 -8.975 1.00 92.12 93 HIS A C 1
ATOM 786 O O . HIS A 1 93 ? 6.694 6.078 -10.132 1.00 92.12 93 HIS A O 1
ATOM 792 N N . GLU A 1 94 ? 7.353 5.600 -8.047 1.00 91.69 94 GLU A N 1
ATOM 793 C CA . GLU A 1 94 ? 7.716 4.209 -8.352 1.00 91.69 94 GLU A CA 1
ATOM 794 C C . GLU A 1 94 ? 6.511 3.386 -8.818 1.00 91.69 94 GLU A C 1
ATOM 796 O O . GLU A 1 94 ? 6.607 2.583 -9.748 1.00 91.69 94 GLU A O 1
ATOM 801 N N . THR A 1 95 ? 5.345 3.627 -8.215 1.00 91.56 95 THR A N 1
ATOM 802 C CA . THR A 1 95 ? 4.093 2.976 -8.617 1.00 91.56 95 THR A CA 1
ATOM 803 C C . THR A 1 95 ? 3.701 3.375 -10.040 1.00 91.56 95 THR A C 1
ATOM 805 O O . THR A 1 95 ? 3.360 2.511 -10.850 1.00 91.56 95 THR A O 1
ATOM 808 N N . ALA A 1 96 ? 3.797 4.664 -10.374 1.00 91.19 96 ALA A N 1
ATOM 809 C CA . ALA A 1 96 ? 3.517 5.171 -11.713 1.00 91.19 96 ALA A CA 1
ATOM 810 C C . ALA A 1 96 ? 4.519 4.638 -12.750 1.00 91.19 96 ALA A C 1
ATOM 812 O O . ALA A 1 96 ? 4.102 4.144 -13.797 1.00 91.19 96 ALA A O 1
ATOM 813 N N . SER A 1 97 ? 5.818 4.658 -12.440 1.00 90.56 97 SER A N 1
ATOM 814 C CA . SER A 1 97 ? 6.884 4.1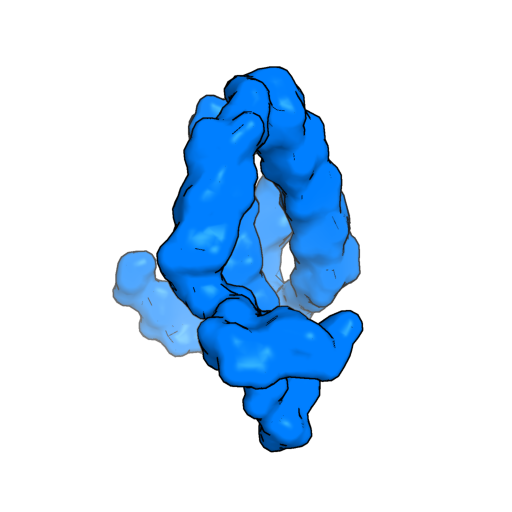10 -13.289 1.00 90.56 97 SER A CA 1
ATOM 815 C C . SER A 1 97 ? 6.655 2.629 -13.594 1.00 90.56 97 SER A C 1
ATOM 817 O O . SER A 1 97 ? 6.791 2.193 -14.740 1.00 90.56 97 SER A O 1
ATOM 819 N N . TYR A 1 98 ? 6.225 1.855 -12.595 1.00 90.50 98 TYR A N 1
ATOM 820 C CA . TYR A 1 98 ? 5.864 0.455 -12.786 1.00 90.50 98 TYR A CA 1
ATOM 821 C C . TYR A 1 98 ? 4.652 0.270 -13.713 1.00 90.50 98 TYR A C 1
ATOM 823 O O . TYR A 1 98 ? 4.707 -0.528 -14.653 1.00 90.50 98 TYR A O 1
ATOM 831 N N . LEU A 1 99 ? 3.562 1.007 -13.471 1.00 88.50 99 LEU A N 1
ATOM 832 C CA . LEU A 1 99 ? 2.343 0.938 -14.286 1.00 88.50 99 LEU A CA 1
ATOM 833 C C . LEU A 1 99 ? 2.605 1.346 -15.742 1.00 88.50 99 LEU A C 1
ATOM 835 O O . LEU A 1 99 ? 2.133 0.675 -16.665 1.00 88.50 99 LEU A O 1
ATOM 839 N N . GLN A 1 100 ? 3.422 2.384 -15.943 1.00 87.00 100 GLN A N 1
ATOM 840 C CA . GLN A 1 100 ? 3.871 2.836 -17.256 1.00 87.00 100 GLN A CA 1
ATOM 841 C C . GLN A 1 100 ? 4.700 1.757 -17.962 1.00 87.00 100 GLN A C 1
ATOM 843 O O . GLN A 1 100 ? 4.415 1.425 -19.112 1.00 87.00 100 GLN A O 1
ATOM 848 N N . GLY A 1 101 ? 5.675 1.154 -17.272 1.00 82.94 101 GLY A N 1
ATOM 849 C CA . GLY A 1 101 ? 6.494 0.064 -17.816 1.00 82.94 101 GLY A CA 1
ATOM 850 C C . GLY A 1 101 ? 5.685 -1.187 -18.184 1.00 82.94 101 GLY A C 1
ATOM 851 O O . GLY A 1 101 ? 6.029 -1.898 -19.126 1.00 82.94 101 GLY A O 1
ATOM 852 N N . ARG A 1 102 ? 4.571 -1.435 -17.485 1.00 82.31 102 ARG A N 1
ATOM 853 C CA . ARG A 1 102 ? 3.622 -2.530 -17.755 1.00 82.31 102 ARG A CA 1
ATOM 854 C C . ARG A 1 102 ? 2.558 -2.191 -18.805 1.00 82.31 102 ARG A C 1
ATOM 856 O O . ARG A 1 102 ? 1.748 -3.065 -19.110 1.00 82.31 102 ARG A O 1
ATOM 863 N N . ALA A 1 103 ? 2.544 -0.963 -19.333 1.00 75.38 103 ALA A N 1
ATOM 864 C CA . ALA A 1 103 ? 1.515 -0.434 -20.234 1.00 75.38 103 ALA A CA 1
ATOM 865 C C . ALA A 1 103 ? 0.077 -0.567 -19.685 1.00 75.38 103 ALA A C 1
ATOM 867 O O . ALA A 1 103 ? -0.880 -0.742 -20.441 1.00 75.38 103 ALA A O 1
ATOM 868 N N . ARG A 1 104 ? -0.089 -0.496 -18.359 1.00 62.28 104 ARG A N 1
ATOM 869 C CA . ARG A 1 104 ? -1.398 -0.536 -17.696 1.00 62.28 104 ARG A CA 1
ATOM 870 C C . ARG A 1 104 ? -1.839 0.886 -17.358 1.00 62.28 104 ARG A C 1
ATOM 872 O O . ARG A 1 104 ? -1.635 1.350 -16.242 1.00 62.28 104 ARG A O 1
ATOM 879 N N . TYR A 1 105 ? -2.438 1.559 -18.338 1.00 52.66 105 TYR A N 1
ATOM 880 C CA . TYR A 1 105 ? -3.245 2.756 -18.101 1.00 52.66 105 TYR A CA 1
ATOM 881 C C . TYR A 1 105 ? -4.663 2.289 -17.751 1.00 52.66 105 TYR A C 1
ATOM 883 O O . TYR A 1 105 ? -5.390 1.841 -18.637 1.00 52.66 105 TYR A O 1
ATOM 891 N N . ALA A 1 106 ? -5.028 2.309 -16.471 1.00 41.81 106 ALA A N 1
ATOM 892 C CA . ALA A 1 106 ? -6.390 2.056 -16.007 1.00 41.81 106 ALA A CA 1
ATOM 893 C C . ALA A 1 106 ? -6.718 3.018 -14.869 1.00 41.81 106 ALA A C 1
ATOM 895 O O . ALA A 1 106 ? -5.876 3.112 -13.947 1.00 41.81 106 ALA A O 1
#

Foldseek 3Di:
DVVCVVVVQWDADPVLRDIDGDPVNVVVVVVPDDPVVVLVVLVVLLQVLLVQQDALDPVCLVSLVVSLVSLVVSLVSCVVVVDDDPSNVSSVVRSVSNCVVVVNDD

Mean predicted aligned error: 7.75 Å

Solvent-accessible surface area (backbone atoms only — not comparable to full-atom values): 6202 Å² total; per-residue (Å²): 112,68,74,44,40,77,71,60,46,38,43,76,40,80,88,81,72,42,78,45,68,34,66,70,57,55,50,54,57,55,70,72,48,53,71,70,55,50,52,54,51,46,53,53,46,41,57,52,48,41,74,69,55,60,69,62,43,83,93,36,45,69,61,41,59,74,42,40,71,57,53,55,52,38,51,54,43,32,67,76,70,63,56,81,52,69,64,51,50,52,42,51,49,37,52,48,50,36,32,60,76,68,70,57,88,128

Radius of gyration: 15.36 Å; Cα contacts (8 Å, |Δi|>4): 85; chains: 1; bounding box: 30×38×36 Å

Sequence (106 aa):
IETLRTYSLLRRDPEEKILLVHRLVQTVLQDMQEEAEKHIWAERTMLTVREAFPHAEYGNWLRCERLLPHALLVAQYIERYQFFGEEAGRLLHETASYLQGRARYA